Protein AF-A0A1G0M8X2-F1 (afdb_monomer)

Mean predicted aligned error: 6.51 Å

Structure (mmCIF, N/CA/C/O backbone):
data_AF-A0A1G0M8X2-F1
#
_entry.id   AF-A0A1G0M8X2-F1
#
loop_
_atom_site.group_PDB
_atom_site.id
_atom_site.type_symbol
_atom_site.label_atom_id
_atom_site.label_alt_id
_atom_site.label_comp_id
_atom_site.label_asym_id
_atom_site.label_entity_id
_atom_site.label_seq_id
_atom_site.pdbx_PDB_ins_code
_atom_site.Cartn_x
_atom_site.Cart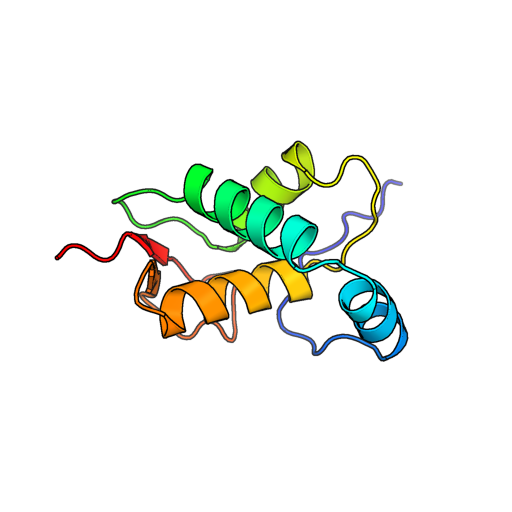n_y
_atom_site.Cartn_z
_atom_site.occupancy
_atom_site.B_iso_or_equiv
_atom_site.auth_seq_id
_atom_site.auth_comp_id
_atom_site.auth_asym_id
_atom_site.auth_atom_id
_atom_site.pdbx_PDB_model_num
ATOM 1 N N . MET A 1 1 ? 20.962 19.686 -6.198 1.00 32.09 1 MET A N 1
ATOM 2 C CA . MET A 1 1 ? 19.504 19.933 -6.236 1.00 32.09 1 MET A CA 1
ATOM 3 C C . MET A 1 1 ? 18.826 18.578 -6.235 1.00 32.09 1 MET A C 1
ATOM 5 O O . MET A 1 1 ? 18.770 17.938 -7.276 1.00 32.09 1 MET A O 1
ATOM 9 N N . THR A 1 2 ? 18.425 18.082 -5.066 1.00 35.47 2 THR A N 1
ATOM 10 C CA . THR A 1 2 ? 17.700 16.811 -4.961 1.00 35.47 2 THR A CA 1
ATOM 11 C C . THR A 1 2 ? 16.329 17.042 -5.575 1.00 35.47 2 THR A C 1
ATOM 13 O O . THR A 1 2 ? 15.552 17.850 -5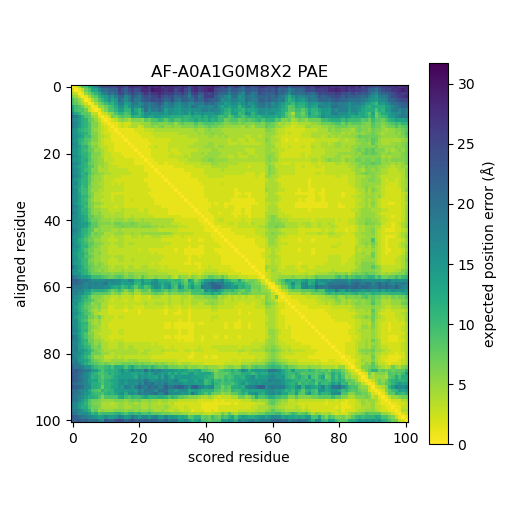.067 1.00 35.47 2 THR A O 1
ATOM 16 N N . LYS A 1 3 ? 16.082 16.427 -6.732 1.00 37.56 3 LYS A N 1
ATOM 17 C CA . LYS A 1 3 ? 14.772 16.422 -7.376 1.00 37.56 3 LYS A CA 1
ATOM 18 C C . LYS A 1 3 ? 13.821 15.832 -6.335 1.00 37.56 3 LYS A C 1
ATOM 20 O O . LYS A 1 3 ? 13.961 14.666 -5.992 1.00 37.56 3 LYS A O 1
ATOM 25 N N . LYS A 1 4 ? 12.950 16.656 -5.741 1.00 41.88 4 LYS A N 1
ATOM 26 C CA . LYS A 1 4 ? 11.826 16.141 -4.958 1.00 41.88 4 LYS A CA 1
ATOM 27 C C . LYS A 1 4 ? 11.028 15.331 -5.964 1.00 41.88 4 LYS A C 1
ATOM 29 O O . LYS A 1 4 ? 10.433 15.924 -6.860 1.00 41.88 4 LYS A O 1
ATOM 34 N N . GLU A 1 5 ? 11.136 14.012 -5.907 1.00 45.97 5 GLU A N 1
ATOM 35 C CA . GLU A 1 5 ? 10.270 13.144 -6.684 1.00 45.97 5 GLU A CA 1
ATOM 36 C C . GLU A 1 5 ? 8.860 13.448 -6.211 1.00 45.97 5 GLU A C 1
ATOM 38 O O . GLU A 1 5 ? 8.450 13.127 -5.097 1.00 45.97 5 GLU A O 1
ATOM 43 N N . GLU A 1 6 ? 8.167 14.241 -7.015 1.00 51.28 6 GLU A N 1
ATOM 44 C CA . GLU A 1 6 ? 6.785 14.550 -6.764 1.00 51.28 6 GLU A CA 1
ATOM 45 C C . GLU A 1 6 ? 6.026 13.229 -6.749 1.00 51.28 6 GLU A C 1
ATOM 47 O O . GLU A 1 6 ? 6.121 12.439 -7.684 1.00 51.28 6 GLU A O 1
ATOM 52 N N . PHE A 1 7 ? 5.292 12.981 -5.668 1.00 56.25 7 PHE A N 1
ATOM 53 C CA . PHE A 1 7 ? 4.389 11.846 -5.573 1.00 56.25 7 PHE A CA 1
ATOM 54 C C . PHE A 1 7 ? 3.361 11.929 -6.717 1.00 56.25 7 PHE A C 1
ATOM 56 O O . PHE A 1 7 ? 2.417 12.717 -6.650 1.00 56.25 7 PHE A O 1
ATOM 63 N N . GLN A 1 8 ? 3.629 11.192 -7.798 1.00 57.94 8 GLN A N 1
ATOM 64 C CA . GLN A 1 8 ? 2.844 11.113 -9.030 1.00 57.94 8 GLN A CA 1
ATOM 65 C C . GLN A 1 8 ? 2.188 9.733 -9.099 1.00 57.94 8 GLN A C 1
ATOM 67 O O . GLN A 1 8 ? 2.626 8.841 -9.816 1.00 57.94 8 GLN A O 1
ATOM 72 N N . SER A 1 9 ? 1.153 9.556 -8.289 1.00 63.00 9 SER A N 1
ATOM 73 C CA . SER A 1 9 ? 0.247 8.406 -8.321 1.00 63.00 9 SER A CA 1
ATOM 74 C C . SER A 1 9 ? -0.777 8.464 -9.448 1.00 63.00 9 SER A C 1
ATOM 76 O O . SER A 1 9 ? -1.328 7.445 -9.834 1.00 63.00 9 SER A O 1
ATOM 78 N N . ASP A 1 10 ? -1.061 9.670 -9.939 1.00 64.94 10 ASP A N 1
ATOM 79 C CA . ASP A 1 10 ? -2.220 9.937 -10.798 1.00 64.94 10 ASP A CA 1
ATOM 80 C C . ASP A 1 10 ? -1.933 9.600 -12.275 1.00 64.94 10 ASP A C 1
ATOM 82 O O . ASP A 1 10 ? -2.761 9.830 -13.156 1.00 64.94 10 ASP A O 1
ATOM 86 N N . GLN A 1 11 ? -0.734 9.086 -12.565 1.00 72.88 11 GLN A N 1
ATOM 87 C CA . GLN A 1 11 ? -0.328 8.629 -13.888 1.00 72.88 11 GLN A CA 1
ATOM 88 C C . GLN A 1 11 ? -0.201 7.106 -13.890 1.00 72.88 11 GLN A C 1
ATOM 90 O O . GLN A 1 11 ? 0.348 6.547 -12.942 1.00 72.88 11 GLN A O 1
ATOM 95 N N . PRO A 1 12 ? -0.654 6.424 -14.956 1.00 79.62 12 PRO A N 1
ATOM 96 C CA . PRO A 1 12 ? -0.445 4.990 -15.077 1.00 79.62 12 PRO A CA 1
ATOM 97 C C . PRO A 1 12 ? 1.053 4.669 -15.102 1.00 79.62 12 PRO A C 1
ATOM 99 O O . PRO A 1 12 ? 1.848 5.432 -15.658 1.00 79.62 12 PRO A O 1
ATOM 102 N N . MET A 1 13 ? 1.427 3.511 -14.551 1.00 85.00 13 MET A N 1
ATOM 103 C CA . MET A 1 13 ? 2.801 3.013 -14.645 1.00 85.00 13 MET A CA 1
ATOM 104 C C . MET A 1 13 ? 3.285 2.955 -16.096 1.00 85.00 13 MET A C 1
ATOM 106 O O . MET A 1 13 ? 2.578 2.452 -16.977 1.00 85.00 13 MET A O 1
ATOM 110 N N . THR A 1 14 ? 4.528 3.382 -16.329 1.00 88.94 14 THR A N 1
ATOM 111 C CA . THR A 1 14 ? 5.199 3.136 -17.610 1.00 88.94 14 THR A CA 1
ATOM 112 C C . THR A 1 14 ? 5.446 1.633 -17.809 1.00 88.94 14 THR A C 1
ATOM 114 O O . THR A 1 14 ? 5.460 0.866 -16.839 1.00 88.94 14 THR A O 1
ATOM 117 N N . PRO A 1 15 ? 5.675 1.166 -19.049 1.00 90.44 15 PRO A N 1
ATOM 118 C CA . PRO A 1 15 ? 6.026 -0.231 -19.300 1.00 90.44 15 PRO A CA 1
ATOM 119 C C . PRO A 1 15 ? 7.257 -0.706 -18.512 1.00 90.44 15 PRO A C 1
ATOM 121 O O . PRO A 1 15 ? 7.301 -1.851 -18.070 1.00 90.44 15 PRO A O 1
ATOM 124 N N . GLU A 1 16 ? 8.249 0.160 -18.309 1.00 88.00 16 GLU A N 1
ATOM 125 C CA . GLU A 1 16 ? 9.462 -0.137 -17.540 1.00 88.00 16 GLU A CA 1
ATOM 126 C C . GLU A 1 16 ? 9.142 -0.313 -16.056 1.00 88.00 16 GLU A C 1
ATOM 128 O O . GLU A 1 16 ? 9.555 -1.303 -15.458 1.00 88.00 16 GLU A O 1
ATOM 133 N N . GLN A 1 17 ? 8.344 0.595 -15.489 1.00 89.56 17 GLN A N 1
ATOM 134 C CA . GLN A 1 17 ? 7.850 0.491 -14.116 1.00 89.56 17 GLN A CA 1
ATOM 135 C C . GLN A 1 17 ? 7.046 -0.795 -13.912 1.00 89.56 17 GLN A C 1
ATOM 137 O O . GLN A 1 17 ? 7.254 -1.503 -12.929 1.00 89.56 17 GLN A O 1
ATOM 142 N N . ARG A 1 18 ? 6.199 -1.154 -14.887 1.00 90.19 18 ARG A N 1
ATOM 143 C CA . ARG A 1 18 ? 5.437 -2.405 -14.860 1.00 90.19 18 ARG A CA 1
ATOM 144 C C . ARG A 1 18 ? 6.352 -3.631 -14.826 1.00 90.19 18 ARG A C 1
ATOM 146 O O . ARG A 1 18 ? 6.194 -4.491 -13.973 1.00 90.19 18 ARG A O 1
ATOM 153 N N . ARG A 1 19 ? 7.389 -3.667 -15.667 1.00 89.69 19 ARG A N 1
ATOM 154 C CA . ARG A 1 19 ? 8.376 -4.764 -15.656 1.00 89.69 19 ARG A CA 1
ATOM 155 C C . ARG A 1 19 ? 9.145 -4.880 -14.343 1.00 89.69 19 ARG A C 1
ATOM 157 O O . ARG A 1 19 ? 9.604 -5.974 -14.029 1.00 89.69 19 ARG A O 1
ATOM 164 N N . MET A 1 20 ? 9.351 -3.779 -13.620 1.00 87.56 20 MET A N 1
ATOM 165 C CA . MET A 1 20 ? 9.994 -3.816 -12.303 1.00 87.56 20 MET A CA 1
ATOM 166 C C . MET A 1 20 ? 9.080 -4.466 -11.268 1.00 87.56 20 MET A C 1
ATOM 168 O O . MET A 1 20 ? 9.531 -5.324 -10.514 1.00 87.56 20 MET A O 1
ATOM 172 N N . VAL A 1 21 ? 7.797 -4.098 -11.253 1.00 90.12 21 VAL A N 1
ATOM 173 C CA . VAL A 1 21 ? 6.841 -4.666 -10.293 1.00 90.12 21 VAL A CA 1
ATOM 174 C C . VAL A 1 21 ? 6.482 -6.113 -10.626 1.00 90.12 21 VAL A C 1
ATOM 176 O O . VAL A 1 21 ? 6.315 -6.911 -9.712 1.00 90.12 21 VAL A O 1
ATOM 179 N N . ASP A 1 22 ? 6.472 -6.489 -11.909 1.00 90.12 22 ASP A N 1
ATOM 180 C CA . ASP A 1 22 ? 6.226 -7.867 -12.362 1.00 90.12 22 ASP A CA 1
ATOM 181 C C . ASP A 1 22 ? 7.330 -8.848 -11.916 1.00 90.12 22 ASP A C 1
ATOM 183 O O . ASP A 1 22 ? 7.130 -10.061 -11.933 1.00 90.12 22 ASP A O 1
ATOM 187 N N . GLN A 1 23 ? 8.505 -8.345 -11.518 1.00 89.81 23 GLN A N 1
ATOM 188 C CA . GLN A 1 23 ? 9.595 -9.159 -10.964 1.00 89.81 23 GLN A CA 1
ATOM 189 C C . GLN A 1 23 ? 9.454 -9.411 -9.458 1.00 89.81 23 GLN A C 1
ATOM 191 O O . GLN A 1 23 ? 10.225 -10.195 -8.901 1.00 89.81 23 GLN A O 1
ATOM 196 N N . LEU A 1 24 ? 8.508 -8.749 -8.785 1.00 89.81 24 LEU A N 1
ATOM 197 C CA . LEU A 1 24 ? 8.290 -8.935 -7.358 1.00 89.81 24 LEU A CA 1
ATOM 198 C C . LEU A 1 24 ? 7.671 -10.303 -7.093 1.00 89.81 24 LEU A C 1
ATOM 200 O O . LEU A 1 24 ? 6.695 -10.707 -7.725 1.00 89.81 24 LEU A O 1
ATOM 204 N N . SER A 1 25 ? 8.225 -11.010 -6.113 1.00 92.25 25 SER A N 1
ATOM 205 C CA . SER A 1 25 ? 7.621 -12.251 -5.649 1.00 92.25 25 SER A CA 1
ATOM 206 C C . SER A 1 25 ? 6.341 -11.964 -4.860 1.00 92.25 25 SER A C 1
ATOM 208 O O . SER A 1 25 ? 6.176 -10.891 -4.279 1.00 92.25 25 SER A O 1
ATOM 210 N N . GLU A 1 26 ? 5.455 -12.954 -4.740 1.00 92.38 26 GLU A N 1
ATOM 211 C CA . GLU A 1 26 ? 4.286 -12.851 -3.849 1.00 92.38 26 GLU A CA 1
ATOM 212 C C . GLU A 1 26 ? 4.685 -12.488 -2.412 1.00 92.38 26 GLU A C 1
ATOM 214 O O . GLU A 1 26 ? 3.963 -11.778 -1.710 1.00 92.38 26 GLU A O 1
ATOM 219 N N . ARG A 1 27 ? 5.864 -12.950 -1.979 1.00 91.44 27 ARG A N 1
ATOM 220 C CA . ARG A 1 27 ? 6.434 -12.598 -0.683 1.00 91.44 27 ARG A CA 1
ATOM 221 C C . ARG A 1 27 ? 6.748 -11.105 -0.597 1.00 91.44 27 ARG A C 1
ATOM 223 O O . ARG A 1 27 ? 6.360 -10.492 0.392 1.00 91.44 27 ARG A O 1
ATOM 230 N N . ASP A 1 28 ? 7.398 -10.529 -1.608 1.00 90.50 28 ASP A N 1
ATOM 231 C CA . ASP A 1 28 ? 7.697 -9.091 -1.646 1.00 90.50 28 ASP A CA 1
ATOM 232 C C . ASP A 1 28 ? 6.412 -8.257 -1.608 1.00 90.50 28 ASP A C 1
ATOM 234 O O . ASP A 1 28 ? 6.322 -7.276 -0.872 1.00 90.50 28 ASP A O 1
ATOM 238 N N . ILE A 1 29 ? 5.396 -8.677 -2.368 1.00 92.06 29 ILE A N 1
ATOM 239 C CA . ILE A 1 29 ? 4.092 -8.007 -2.405 1.00 92.06 29 ILE A CA 1
ATOM 240 C C . ILE A 1 29 ? 3.433 -8.057 -1.024 1.00 92.06 29 ILE A C 1
ATOM 242 O O . ILE A 1 29 ? 2.948 -7.041 -0.533 1.00 92.06 29 ILE A O 1
ATOM 246 N N . LYS A 1 30 ? 3.463 -9.217 -0.361 1.00 93.06 30 LYS A N 1
ATOM 247 C CA . LYS A 1 30 ? 2.890 -9.380 0.976 1.00 93.06 30 LYS A CA 1
ATOM 248 C C . LYS A 1 30 ? 3.632 -8.564 2.034 1.00 93.06 30 LYS A C 1
ATOM 250 O O . LYS A 1 30 ? 2.985 -7.981 2.897 1.00 93.06 30 LYS A O 1
ATOM 25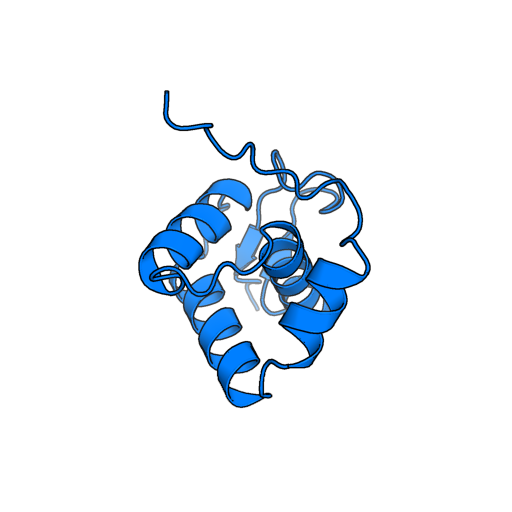5 N N . GLU A 1 31 ? 4.963 -8.526 1.992 1.00 91.50 31 GLU A N 1
ATOM 256 C CA . GLU A 1 31 ? 5.771 -7.694 2.895 1.00 91.50 31 GLU A CA 1
ATOM 257 C C . GLU A 1 31 ? 5.437 -6.206 2.710 1.00 91.50 31 GLU A C 1
ATOM 259 O O . GLU A 1 31 ? 5.255 -5.486 3.693 1.00 91.50 31 GLU A O 1
ATOM 264 N N . MET A 1 32 ? 5.250 -5.769 1.464 1.00 91.75 32 MET A N 1
ATOM 265 C CA . MET A 1 32 ? 4.820 -4.410 1.143 1.00 91.75 32 MET A CA 1
ATOM 266 C C . MET A 1 32 ? 3.411 -4.094 1.651 1.00 91.75 32 MET A C 1
ATOM 268 O O . MET A 1 32 ? 3.220 -3.067 2.299 1.00 91.75 32 MET A O 1
ATOM 272 N N . ASP A 1 33 ? 2.441 -4.981 1.432 1.00 94.31 33 ASP A N 1
ATOM 273 C CA . ASP A 1 33 ? 1.084 -4.800 1.952 1.00 94.31 33 ASP A CA 1
ATOM 274 C C . ASP A 1 33 ? 1.081 -4.720 3.486 1.00 94.31 33 ASP A C 1
ATOM 276 O O . ASP A 1 33 ? 0.399 -3.875 4.060 1.00 94.31 33 ASP A O 1
ATOM 280 N N . GLN A 1 34 ? 1.876 -5.549 4.173 1.00 94.06 34 GLN A N 1
ATOM 281 C CA . GLN A 1 34 ? 1.991 -5.485 5.633 1.00 94.06 34 GLN A CA 1
ATOM 282 C C . GLN A 1 34 ? 2.580 -4.159 6.118 1.0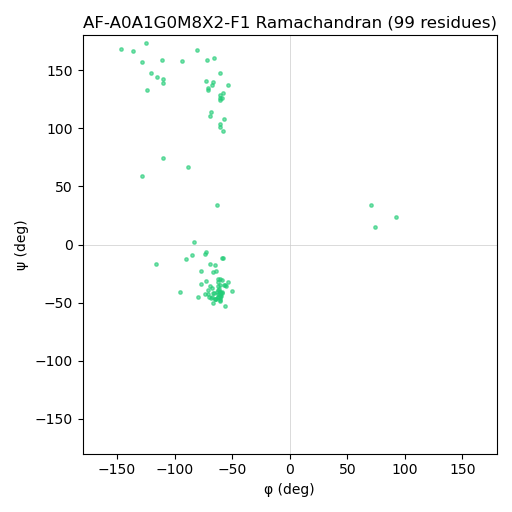0 94.06 34 GLN A C 1
ATOM 284 O O . GLN A 1 34 ? 2.080 -3.607 7.096 1.00 94.06 34 GLN A O 1
ATOM 289 N N . ALA A 1 35 ? 3.591 -3.621 5.435 1.00 93.38 35 ALA A N 1
ATOM 290 C CA . ALA A 1 35 ? 4.162 -2.328 5.802 1.00 93.38 35 ALA A CA 1
ATOM 291 C C . ALA A 1 35 ? 3.206 -1.156 5.521 1.00 93.38 35 ALA A C 1
ATOM 293 O O . ALA A 1 35 ? 3.130 -0.209 6.303 1.00 93.38 35 ALA A O 1
ATOM 294 N N . LEU A 1 36 ? 2.425 -1.220 4.438 1.00 94.06 36 LEU A N 1
ATOM 295 C CA . LEU A 1 36 ? 1.364 -0.242 4.181 1.00 94.06 36 LEU A CA 1
ATOM 296 C C . LEU A 1 36 ? 0.326 -0.261 5.310 1.00 94.06 36 LEU A C 1
ATOM 298 O O . LEU A 1 36 ? -0.063 0.789 5.821 1.00 94.06 36 LEU A O 1
ATOM 302 N N . LEU A 1 37 ? -0.085 -1.456 5.740 1.00 95.06 37 LEU A N 1
ATOM 303 C CA . LEU A 1 37 ? -1.039 -1.626 6.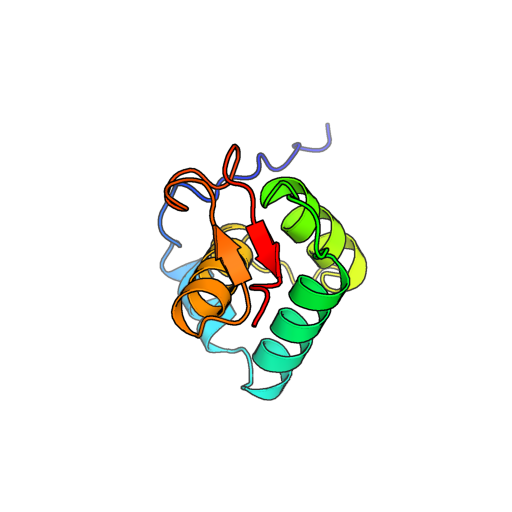834 1.00 95.06 37 LEU A CA 1
ATOM 304 C C . LEU A 1 37 ? -0.465 -1.188 8.186 1.00 95.06 37 LEU A C 1
ATOM 306 O O . LEU A 1 37 ? -1.191 -0.576 8.964 1.00 95.06 37 LEU A O 1
ATOM 310 N N . SER A 1 38 ? 0.819 -1.429 8.471 1.00 95.06 38 SER A N 1
ATOM 311 C CA . SER A 1 38 ? 1.445 -0.967 9.720 1.00 95.06 38 SER A CA 1
ATOM 312 C C . SER A 1 38 ? 1.551 0.557 9.810 1.00 95.06 38 SER A C 1
ATOM 314 O O . SER A 1 38 ? 1.617 1.099 10.909 1.00 95.06 38 SER A O 1
ATOM 316 N N . ASN A 1 39 ? 1.550 1.243 8.664 1.00 94.00 39 ASN A N 1
ATOM 317 C CA . ASN A 1 39 ? 1.542 2.703 8.568 1.00 94.00 39 ASN A CA 1
ATOM 318 C C . ASN A 1 39 ? 0.128 3.316 8.530 1.00 94.00 39 ASN A C 1
ATOM 320 O O . ASN A 1 39 ? -0.028 4.536 8.688 1.00 94.00 39 ASN A O 1
ATOM 324 N N . ALA A 1 40 ? -0.900 2.488 8.328 1.00 94.31 40 ALA A N 1
ATOM 325 C CA . ALA A 1 40 ? -2.300 2.881 8.397 1.00 94.31 40 ALA A CA 1
ATOM 326 C C . ALA A 1 40 ? -2.804 2.937 9.853 1.00 94.31 40 ALA A C 1
ATOM 328 O O . ALA A 1 40 ? -2.161 2.467 10.789 1.00 94.31 40 ALA A O 1
ATOM 329 N N . SER A 1 41 ? -3.979 3.536 10.050 1.00 93.12 41 SER A N 1
ATOM 330 C CA . SER A 1 41 ? -4.615 3.680 11.363 1.00 93.12 41 SER A CA 1
ATOM 331 C C . SER A 1 41 ? -6.108 3.365 11.286 1.00 93.12 41 SER A C 1
ATOM 333 O O . SER A 1 41 ? -6.695 3.280 10.206 1.00 93.12 41 SER A O 1
ATOM 335 N N . SER A 1 42 ? -6.738 3.187 12.448 1.00 92.00 42 SER A N 1
ATOM 336 C CA . SER A 1 42 ? -8.198 3.190 12.587 1.00 92.00 42 SER A CA 1
ATOM 337 C C . SER A 1 42 ? -8.800 4.582 12.365 1.00 92.00 42 SER A C 1
ATOM 339 O O . SER A 1 42 ? -10.002 4.711 12.150 1.00 92.00 42 SER A O 1
ATOM 341 N N . GLU A 1 43 ? -7.980 5.630 12.418 1.00 92.75 43 GLU A N 1
ATOM 342 C CA . GLU A 1 43 ? -8.350 6.987 12.018 1.00 92.75 43 GLU A CA 1
ATOM 343 C C . GLU A 1 43 ? -7.967 7.261 10.560 1.00 92.75 43 GLU A C 1
ATOM 345 O O . GLU A 1 43 ? -7.079 6.616 9.998 1.00 92.75 43 GLU A O 1
ATOM 350 N N . TRP A 1 44 ? -8.635 8.240 9.947 1.00 92.38 44 TRP A N 1
ATOM 351 C CA . TRP A 1 44 ? -8.375 8.638 8.565 1.00 92.38 44 TRP A CA 1
ATOM 352 C C . TRP A 1 44 ? -6.938 9.126 8.388 1.00 92.38 44 TRP A C 1
ATOM 354 O O . TRP A 1 44 ? -6.482 10.036 9.077 1.00 92.38 44 TRP A O 1
ATOM 364 N N . CYS A 1 45 ? -6.231 8.503 7.451 1.00 91.31 45 CYS A N 1
ATOM 365 C CA . CYS A 1 45 ? -4.842 8.779 7.136 1.00 91.31 45 CYS A CA 1
ATOM 366 C C . CYS A 1 45 ? -4.695 9.121 5.658 1.00 91.31 45 CYS A C 1
ATOM 368 O O . CYS A 1 45 ? -5.167 8.379 4.799 1.00 91.31 45 CYS A O 1
ATOM 370 N N . GLN A 1 46 ? -3.966 10.196 5.361 1.00 90.50 46 GLN A N 1
ATOM 371 C CA . GLN A 1 46 ? -3.608 10.544 3.988 1.00 90.50 46 GLN A CA 1
ATOM 372 C C . GLN A 1 46 ? -2.785 9.431 3.334 1.00 90.50 46 GLN A C 1
ATOM 374 O O . GLN A 1 46 ? -1.752 9.017 3.870 1.00 90.50 46 GLN A O 1
ATOM 379 N N . VAL A 1 47 ? -3.205 8.999 2.145 1.00 88.69 47 VAL A N 1
ATOM 380 C CA . VAL A 1 47 ? -2.528 7.944 1.379 1.00 88.69 47 VAL A CA 1
ATOM 381 C C . VAL A 1 47 ? -1.086 8.333 1.063 1.00 88.69 47 VAL A C 1
ATOM 383 O O . VAL A 1 47 ? -0.177 7.540 1.299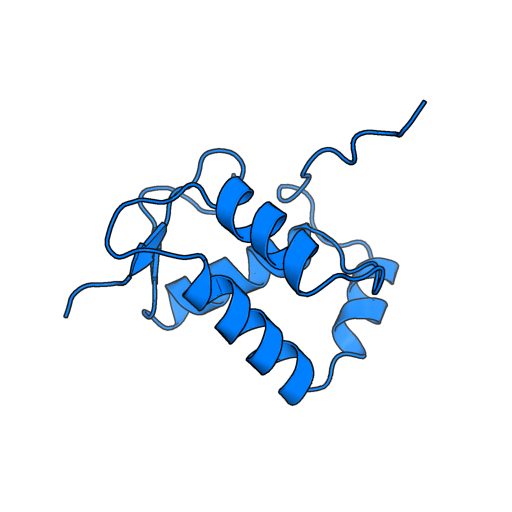 1.00 88.69 47 VAL A O 1
ATOM 386 N N . ALA A 1 48 ? -0.844 9.574 0.634 1.00 86.25 48 ALA A N 1
ATOM 387 C CA . ALA A 1 48 ? 0.508 10.068 0.371 1.00 86.25 48 ALA A CA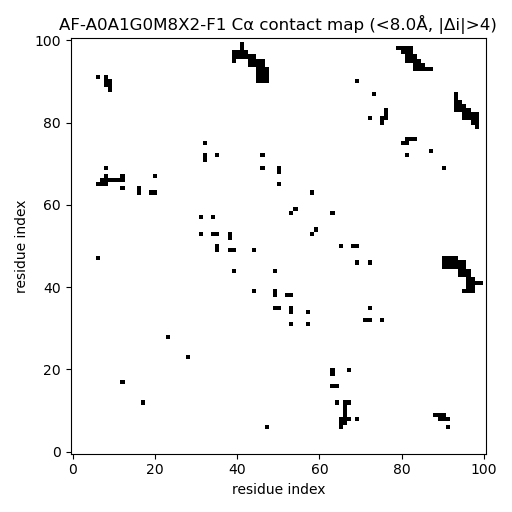 1
ATOM 388 C C . ALA A 1 48 ? 1.446 9.939 1.589 1.00 86.25 48 ALA A C 1
ATOM 390 O O . ALA A 1 48 ? 2.630 9.641 1.419 1.00 86.25 48 ALA A O 1
ATOM 391 N N . ARG A 1 49 ? 0.928 10.119 2.817 1.00 89.38 49 ARG A N 1
ATOM 392 C CA . ARG A 1 49 ? 1.704 9.929 4.053 1.00 89.38 49 ARG A CA 1
ATOM 393 C C . ARG A 1 49 ? 2.077 8.462 4.232 1.00 89.38 49 ARG A C 1
ATOM 395 O O . ARG A 1 49 ? 3.248 8.176 4.443 1.00 89.38 49 ARG A O 1
ATOM 402 N N . ILE A 1 50 ? 1.098 7.562 4.115 1.00 90.81 50 ILE A N 1
ATOM 403 C CA . ILE A 1 50 ? 1.310 6.113 4.241 1.00 90.81 50 ILE A CA 1
ATOM 404 C C . ILE A 1 50 ? 2.368 5.660 3.235 1.00 90.81 50 ILE A C 1
ATOM 406 O O . ILE A 1 50 ? 3.375 5.093 3.639 1.00 90.81 50 ILE A O 1
ATOM 410 N N . VAL A 1 51 ? 2.193 5.990 1.951 1.00 88.38 51 VAL A N 1
ATOM 411 C CA . VAL A 1 51 ? 3.135 5.582 0.901 1.00 88.38 51 VAL A CA 1
ATOM 412 C C . VAL A 1 51 ? 4.532 6.133 1.161 1.00 88.38 51 VAL A C 1
ATOM 414 O O . VAL A 1 51 ? 5.491 5.371 1.138 1.00 88.38 51 VAL A O 1
ATOM 417 N N . THR A 1 52 ? 4.662 7.429 1.462 1.00 87.06 52 THR A N 1
ATOM 418 C CA . THR A 1 52 ? 5.979 8.037 1.703 1.00 87.06 52 THR A CA 1
ATOM 419 C C . THR A 1 52 ? 6.688 7.384 2.890 1.00 87.06 52 THR A C 1
ATOM 421 O O . THR A 1 52 ? 7.877 7.092 2.803 1.00 87.06 52 THR A O 1
ATOM 424 N N . THR A 1 53 ? 5.980 7.125 3.995 1.00 89.00 53 THR A N 1
ATOM 425 C CA . THR A 1 53 ? 6.578 6.469 5.166 1.00 89.00 53 THR A CA 1
ATOM 426 C C . THR A 1 53 ? 6.941 5.018 4.866 1.00 89.00 53 THR A C 1
ATOM 428 O O . THR A 1 53 ? 8.067 4.613 5.135 1.00 89.00 53 THR A O 1
ATOM 431 N N . THR A 1 54 ? 6.053 4.261 4.220 1.00 90.19 54 THR A N 1
ATOM 432 C CA . THR A 1 54 ? 6.329 2.874 3.830 1.00 90.19 54 THR A CA 1
ATOM 433 C C . THR A 1 54 ? 7.502 2.769 2.860 1.00 90.19 54 THR A C 1
ATOM 435 O O . THR A 1 54 ? 8.315 1.860 2.988 1.00 90.19 54 THR A O 1
ATOM 438 N N . MET A 1 55 ? 7.643 3.707 1.923 1.00 86.38 55 MET A N 1
ATOM 439 C CA . MET A 1 55 ? 8.816 3.782 1.057 1.00 86.38 55 MET A CA 1
ATOM 440 C C . MET A 1 55 ? 10.092 4.039 1.856 1.00 86.38 55 MET A C 1
ATOM 442 O O . MET A 1 55 ? 11.081 3.358 1.645 1.00 86.38 55 MET A O 1
ATOM 446 N N . ILE A 1 56 ? 10.087 4.975 2.804 1.00 84.62 56 ILE A N 1
ATOM 447 C CA . ILE A 1 56 ? 11.271 5.227 3.639 1.00 84.62 56 ILE A CA 1
ATOM 448 C C . ILE A 1 56 ? 11.664 3.974 4.444 1.00 84.62 56 ILE A C 1
ATOM 450 O O . ILE A 1 56 ? 12.849 3.729 4.649 1.00 84.62 56 ILE A O 1
ATOM 454 N N . GLU A 1 57 ? 10.688 3.180 4.889 1.00 85.06 57 GLU A N 1
ATOM 455 C CA . GLU A 1 57 ? 10.916 1.976 5.699 1.00 85.06 57 GLU A CA 1
ATOM 456 C C . GLU A 1 57 ? 11.345 0.748 4.879 1.00 85.06 57 GLU A C 1
ATOM 458 O O . GLU A 1 57 ? 12.261 0.026 5.275 1.00 85.06 57 GLU A O 1
ATOM 463 N N . LEU A 1 58 ? 10.677 0.487 3.751 1.00 80.94 58 LEU A N 1
ATOM 464 C CA . LEU A 1 58 ? 10.910 -0.693 2.913 1.00 80.94 58 LEU A CA 1
ATOM 465 C C . LEU A 1 58 ? 11.859 -0.430 1.753 1.00 80.94 58 LEU A C 1
ATOM 467 O O . LEU A 1 58 ? 12.672 -1.286 1.390 1.00 80.94 58 LEU A O 1
ATOM 471 N N . ASP A 1 59 ? 11.704 0.727 1.123 1.00 67.50 59 ASP A N 1
ATOM 472 C CA . ASP A 1 59 ? 12.406 1.096 -0.091 1.00 67.50 59 ASP A CA 1
ATOM 473 C C . ASP A 1 59 ? 13.745 1.755 0.259 1.00 67.50 59 ASP A C 1
ATOM 475 O O . ASP A 1 59 ? 14.004 2.924 -0.024 1.00 67.50 59 ASP A O 1
ATOM 479 N N . ASN A 1 60 ? 14.645 0.946 0.832 1.00 59.44 60 ASN A N 1
ATOM 480 C CA . ASN A 1 60 ? 16.080 1.229 0.977 1.00 59.44 60 ASN A CA 1
ATOM 481 C C . ASN A 1 60 ? 16.801 1.370 -0.395 1.00 59.44 60 ASN A C 1
ATOM 483 O O . ASN A 1 60 ? 17.944 0.940 -0.544 1.00 59.44 60 ASN A O 1
ATOM 487 N N . GLY A 1 61 ? 16.148 1.909 -1.430 1.00 57.09 61 GLY A N 1
ATOM 488 C CA . GLY A 1 61 ? 16.681 2.052 -2.787 1.00 57.09 61 GLY A CA 1
ATOM 489 C C . GLY A 1 61 ? 16.371 0.892 -3.744 1.00 57.09 61 GLY A C 1
ATOM 490 O O . GLY A 1 61 ? 17.096 0.719 -4.722 1.00 57.09 61 GLY A O 1
ATOM 491 N N . ARG A 1 62 ? 15.312 0.105 -3.503 1.00 68.06 62 ARG A N 1
ATOM 492 C CA . ARG A 1 62 ? 14.720 -0.833 -4.484 1.00 68.06 62 ARG A CA 1
ATOM 493 C C . ARG A 1 62 ? 14.138 -0.093 -5.699 1.00 68.06 62 ARG A C 1
ATOM 495 O O . ARG A 1 62 ? 14.031 -0.696 -6.764 1.00 68.06 62 ARG A O 1
ATOM 502 N N . GLY A 1 63 ? 13.806 1.193 -5.557 1.00 76.62 63 GLY A N 1
ATOM 503 C CA . GLY A 1 63 ? 13.397 2.062 -6.662 1.00 76.62 63 GLY A CA 1
ATOM 504 C C . GLY A 1 63 ? 12.018 1.704 -7.206 1.00 76.62 63 GLY A C 1
ATOM 505 O O . GLY A 1 63 ? 11.790 1.783 -8.416 1.00 76.62 63 GLY A O 1
ATOM 506 N N . LEU A 1 64 ? 11.116 1.253 -6.331 1.00 85.06 64 LEU A N 1
ATOM 507 C CA . LEU A 1 64 ? 9.765 0.901 -6.747 1.00 85.06 64 LEU A CA 1
ATOM 508 C C . LEU A 1 64 ? 8.965 2.174 -7.057 1.00 85.06 64 LEU A C 1
ATOM 510 O O . LEU A 1 64 ? 9.090 3.180 -6.360 1.00 85.06 64 LEU A O 1
ATOM 514 N N . PRO A 1 65 ? 8.129 2.161 -8.105 1.00 86.19 65 PRO A N 1
ATOM 515 C CA . PRO A 1 65 ? 7.396 3.352 -8.504 1.00 86.19 65 PRO A CA 1
ATOM 516 C C . PRO A 1 65 ? 6.289 3.689 -7.492 1.00 86.19 65 PRO A C 1
ATOM 518 O O . PRO A 1 65 ? 5.502 2.824 -7.116 1.00 86.19 65 PRO A O 1
ATOM 521 N N . ASN A 1 66 ? 6.164 4.967 -7.116 1.00 81.94 66 ASN A N 1
ATOM 522 C CA . ASN A 1 66 ? 5.146 5.472 -6.171 1.00 81.94 66 ASN A CA 1
ATOM 523 C C . ASN A 1 66 ? 3.717 5.026 -6.513 1.00 81.94 66 ASN A C 1
ATOM 525 O O . ASN A 1 66 ? 2.934 4.682 -5.630 1.00 81.94 66 ASN A O 1
ATOM 529 N N . VAL A 1 67 ? 3.390 5.016 -7.809 1.00 84.38 67 VAL A N 1
ATOM 530 C CA . VAL A 1 67 ? 2.094 4.563 -8.332 1.00 84.38 67 VAL A CA 1
ATOM 531 C C . VAL A 1 67 ? 1.795 3.108 -7.960 1.00 84.38 67 VAL A C 1
ATOM 533 O O . VAL A 1 67 ? 0.643 2.772 -7.714 1.00 84.38 67 VAL A O 1
ATOM 536 N N . TYR A 1 68 ? 2.804 2.249 -7.813 1.00 89.56 68 TYR A N 1
ATOM 537 C CA . TYR A 1 68 ? 2.573 0.865 -7.415 1.00 89.56 68 TYR A CA 1
ATOM 538 C C . TYR A 1 68 ? 2.135 0.743 -5.952 1.00 89.56 68 TYR A C 1
ATOM 540 O O . TYR A 1 68 ? 1.209 -0.005 -5.654 1.00 89.56 68 TYR A O 1
ATOM 548 N N . PHE A 1 69 ? 2.709 1.534 -5.040 1.00 89.56 69 PHE A N 1
ATOM 549 C CA . PHE A 1 69 ? 2.235 1.591 -3.651 1.00 89.56 69 PHE A CA 1
ATOM 550 C C . PHE A 1 69 ? 0.784 2.095 -3.563 1.00 89.56 69 PHE A C 1
ATOM 552 O O . PHE A 1 69 ? 0.009 1.605 -2.741 1.00 89.56 69 PHE A O 1
ATOM 559 N N . ALA A 1 70 ? 0.393 3.032 -4.434 1.00 87.25 70 ALA A N 1
ATOM 560 C CA . ALA A 1 70 ? -0.997 3.470 -4.558 1.00 87.25 70 ALA A CA 1
ATOM 561 C C . ALA A 1 70 ? -1.915 2.338 -5.063 1.00 87.25 70 ALA A C 1
ATOM 563 O O . ALA A 1 70 ? -2.936 2.066 -4.429 1.00 87.25 70 ALA A O 1
ATOM 564 N N . GLU A 1 71 ? -1.519 1.605 -6.113 1.00 89.75 71 GLU A N 1
ATOM 565 C CA . GLU A 1 71 ? -2.259 0.427 -6.603 1.00 89.75 71 GLU A CA 1
ATOM 566 C C . GLU A 1 71 ? -2.433 -0.644 -5.507 1.00 89.75 71 GLU A C 1
ATOM 568 O O . GLU A 1 71 ? -3.474 -1.305 -5.429 1.00 89.75 71 GLU A O 1
ATOM 573 N N . ARG A 1 72 ? -1.447 -0.809 -4.613 1.00 93.25 72 ARG A N 1
ATOM 574 C CA . ARG A 1 72 ? -1.574 -1.714 -3.459 1.00 93.25 72 ARG A CA 1
ATOM 575 C C . ARG A 1 72 ? -2.610 -1.249 -2.448 1.00 93.25 72 ARG A C 1
ATOM 577 O O . ARG A 1 72 ? -3.392 -2.066 -1.970 1.00 93.25 72 ARG A O 1
ATOM 584 N N . ILE A 1 73 ? -2.660 0.044 -2.141 1.00 92.00 73 ILE A N 1
ATOM 585 C CA . ILE A 1 73 ? -3.694 0.593 -1.254 1.00 92.00 73 ILE A CA 1
ATOM 586 C C . ILE A 1 73 ? -5.083 0.401 -1.869 1.00 92.00 73 ILE A C 1
ATOM 588 O O . ILE A 1 73 ? -5.997 -0.039 -1.174 1.00 92.00 73 ILE A O 1
ATOM 592 N N . GLU A 1 74 ? -5.242 0.640 -3.173 1.00 90.00 74 GLU A N 1
ATOM 593 C CA . GLU A 1 74 ? -6.494 0.346 -3.881 1.00 90.00 74 GLU A CA 1
ATOM 594 C C . GLU A 1 74 ? -6.875 -1.133 -3.796 1.00 90.00 74 GLU A C 1
ATOM 596 O O . GLU A 1 74 ? -8.045 -1.470 -3.600 1.00 90.00 74 GLU A O 1
ATOM 601 N N . HIS A 1 75 ? -5.896 -2.033 -3.921 1.00 92.50 75 HIS A N 1
ATOM 602 C CA . HIS A 1 75 ? -6.114 -3.460 -3.722 1.00 92.50 75 HIS A CA 1
ATOM 603 C C . HIS A 1 75 ? -6.602 -3.769 -2.301 1.00 92.50 75 HIS A C 1
ATOM 605 O O . HIS A 1 75 ? -7.628 -4.426 -2.155 1.00 92.50 75 HIS A O 1
ATOM 611 N N . LEU A 1 76 ? -5.961 -3.226 -1.266 1.00 94.00 76 LEU A N 1
ATOM 612 C CA . LEU A 1 76 ? -6.368 -3.412 0.133 1.00 94.00 76 LEU A CA 1
ATOM 613 C C . LEU A 1 76 ? -7.767 -2.848 0.438 1.00 94.00 76 LEU A C 1
ATOM 615 O O . LEU A 1 76 ? -8.488 -3.404 1.270 1.00 94.00 76 LEU A O 1
ATOM 619 N N . VAL A 1 77 ? -8.174 -1.774 -0.242 1.00 92.12 77 VAL A N 1
ATOM 620 C CA . VAL A 1 77 ? -9.542 -1.239 -0.159 1.00 92.12 77 VAL A CA 1
ATOM 621 C C . VAL A 1 77 ? -10.543 -2.166 -0.849 1.00 92.12 77 VAL A C 1
ATOM 623 O O . VAL A 1 77 ? -11.603 -2.453 -0.291 1.00 92.12 77 VAL A O 1
ATOM 626 N N . ARG A 1 78 ? -10.203 -2.698 -2.029 1.00 90.88 78 ARG A N 1
ATOM 627 C CA . ARG A 1 78 ? -11.041 -3.664 -2.762 1.00 90.88 78 ARG A CA 1
ATOM 628 C C . ARG A 1 78 ? -11.252 -4.963 -1.980 1.00 90.88 78 ARG A C 1
ATOM 630 O O . ARG A 1 78 ? -12.367 -5.474 -1.962 1.00 90.88 78 ARG A O 1
ATOM 637 N N . GLU A 1 79 ? -10.218 -5.440 -1.290 1.00 92.31 79 GLU A N 1
ATOM 638 C CA . GLU A 1 79 ? -10.283 -6.597 -0.384 1.00 92.31 79 GLU A CA 1
ATOM 639 C C . GLU A 1 79 ? -11.033 -6.291 0.928 1.00 92.31 79 GLU A C 1
ATOM 641 O O . GLU A 1 79 ? -11.282 -7.180 1.742 1.00 92.31 79 GLU A O 1
ATOM 646 N N . GLY A 1 80 ? -11.415 -5.031 1.160 1.00 92.50 80 GLY A N 1
ATOM 647 C CA . GLY A 1 80 ? -12.161 -4.606 2.341 1.00 92.50 80 GLY A CA 1
ATOM 648 C C . GLY A 1 80 ? -11.334 -4.555 3.626 1.00 92.50 80 GLY A C 1
ATOM 649 O O . GLY A 1 80 ? -11.917 -4.485 4.706 1.00 92.50 80 GLY A O 1
ATOM 650 N N . VAL A 1 81 ? -10.002 -4.581 3.526 1.00 93.94 81 VAL A N 1
ATOM 651 C CA . VAL A 1 81 ? -9.093 -4.387 4.667 1.00 93.94 81 VAL A CA 1
ATOM 652 C C . VAL A 1 81 ? -9.083 -2.915 5.084 1.00 93.94 81 VAL A C 1
ATOM 654 O O . VAL A 1 81 ? -9.148 -2.586 6.271 1.00 93.94 81 VAL A O 1
ATOM 657 N N . LEU A 1 82 ? -9.040 -2.028 4.090 1.00 93.69 82 LEU A N 1
ATOM 658 C CA . LEU A 1 82 ? -9.143 -0.585 4.258 1.00 93.69 82 LEU A CA 1
ATOM 659 C C . LEU A 1 82 ? -10.470 -0.078 3.683 1.00 93.69 82 LEU A C 1
ATOM 661 O O . LEU A 1 82 ? -11.087 -0.710 2.827 1.00 93.69 82 LEU A O 1
ATOM 665 N N . GLU A 1 83 ? -10.895 1.094 4.129 1.00 93.06 83 GLU A N 1
ATOM 666 C CA . GLU A 1 83 ? -11.923 1.887 3.456 1.00 93.06 83 GLU A CA 1
ATOM 667 C C . GLU A 1 83 ? -11.357 3.255 3.070 1.00 93.06 83 GLU A C 1
ATOM 669 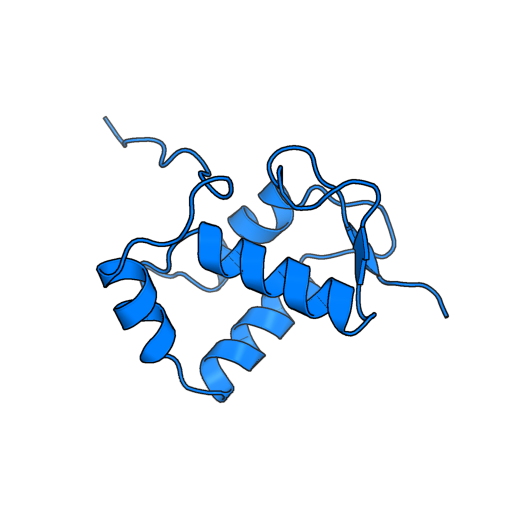O O . GLU A 1 83 ? -10.488 3.783 3.770 1.00 93.06 83 GLU A O 1
ATOM 674 N N . SER A 1 84 ? -11.836 3.819 1.957 1.00 90.44 84 SER A N 1
ATOM 675 C CA . SER A 1 84 ? -11.453 5.149 1.481 1.00 90.44 84 SER A CA 1
ATOM 676 C C . SER A 1 84 ? -12.607 6.143 1.620 1.00 90.44 84 SER A C 1
ATOM 678 O O . SER A 1 84 ? -13.772 5.804 1.417 1.00 90.44 84 SER A O 1
ATOM 680 N N . LYS A 1 85 ? -12.280 7.389 1.975 1.00 82.69 85 LYS A N 1
ATOM 681 C CA . LYS A 1 85 ? -13.243 8.507 2.034 1.00 82.69 85 LYS A CA 1
ATOM 682 C C . LYS A 1 85 ? -13.585 9.069 0.657 1.00 82.69 85 LYS A C 1
ATOM 684 O O . LYS A 1 85 ? -14.691 9.551 0.440 1.00 82.69 85 LYS A O 1
ATOM 689 N N . GLU A 1 86 ? -12.600 9.056 -0.232 1.00 74.06 86 GLU A N 1
ATOM 690 C CA . GLU A 1 86 ? -12.661 9.659 -1.559 1.00 74.06 86 GLU A CA 1
ATOM 691 C C . GLU A 1 86 ? -12.319 8.628 -2.634 1.00 74.06 86 GLU A C 1
ATOM 693 O O . GLU A 1 86 ? -11.891 7.504 -2.341 1.00 74.06 86 GLU A O 1
ATOM 698 N N . ASP A 1 87 ? -12.489 9.047 -3.886 1.00 68.50 87 ASP A N 1
ATOM 699 C CA . ASP A 1 87 ? -11.941 8.337 -5.029 1.00 68.50 87 ASP A CA 1
ATOM 700 C C . ASP A 1 87 ? -10.405 8.282 -4.913 1.00 68.50 87 ASP A C 1
ATOM 702 O O . ASP A 1 87 ? -9.731 9.301 -4.723 1.00 68.50 87 ASP A O 1
ATOM 706 N N . LEU A 1 88 ? -9.853 7.071 -4.983 1.00 67.06 88 LEU A N 1
ATOM 707 C CA . LEU A 1 88 ? -8.414 6.822 -4.888 1.00 67.06 88 LEU A CA 1
ATOM 708 C C . LEU A 1 88 ? -7.669 7.238 -6.161 1.00 67.06 88 LEU A C 1
ATOM 710 O O . LEU A 1 88 ? -6.448 7.348 -6.124 1.00 67.06 88 LEU A O 1
ATOM 714 N N . THR A 1 89 ? -8.375 7.602 -7.239 1.00 62.25 89 THR A N 1
ATOM 715 C CA . THR A 1 89 ? -7.762 8.150 -8.465 1.00 62.25 89 THR A CA 1
ATOM 716 C C . THR A 1 89 ? -6.930 9.421 -8.237 1.00 62.25 89 THR A C 1
ATOM 718 O O . THR A 1 89 ? -6.191 9.835 -9.129 1.00 62.25 89 THR A O 1
ATOM 721 N N . ARG A 1 90 ? -7.028 10.047 -7.053 1.00 62.81 90 ARG A N 1
ATOM 722 C CA . ARG A 1 90 ? -6.265 11.237 -6.644 1.00 62.81 90 ARG A CA 1
ATOM 723 C C . ARG A 1 90 ? -5.569 11.035 -5.298 1.00 62.81 90 ARG A C 1
ATOM 725 O O . ARG A 1 90 ? -5.786 11.806 -4.360 1.00 62.81 90 ARG A O 1
ATOM 732 N N . THR A 1 91 ? -4.699 10.030 -5.183 1.00 59.16 91 THR A N 1
ATOM 733 C CA . THR A 1 91 ? -4.127 9.632 -3.877 1.00 59.16 91 THR A CA 1
ATOM 734 C C . THR A 1 91 ? -3.347 10.720 -3.110 1.00 59.16 91 THR A C 1
ATOM 736 O O . THR A 1 91 ? -3.087 10.555 -1.918 1.00 59.16 91 THR A O 1
ATOM 739 N N . ARG A 1 92 ? -3.015 11.869 -3.725 1.00 60.84 92 ARG A N 1
ATOM 740 C CA . ARG A 1 92 ? -2.505 13.057 -3.002 1.00 60.84 92 ARG A CA 1
ATOM 741 C C . ARG A 1 92 ? -3.479 13.616 -1.958 1.00 60.84 92 ARG A C 1
ATOM 743 O O . ARG A 1 92 ? -3.017 14.226 -0.997 1.00 60.84 92 ARG A O 1
ATOM 750 N N . VAL A 1 93 ? -4.786 13.458 -2.160 1.00 63.00 93 VAL A N 1
ATOM 751 C CA . VAL A 1 93 ? -5.829 13.969 -1.250 1.00 63.00 93 VAL A CA 1
ATOM 752 C C . VAL A 1 93 ? -6.660 12.860 -0.616 1.00 63.00 93 VAL A C 1
ATOM 754 O O . VAL A 1 93 ? -7.283 13.094 0.415 1.00 63.00 93 VAL A O 1
ATOM 757 N N . SER A 1 94 ? -6.618 11.648 -1.173 1.00 82.06 94 SER A N 1
ATOM 758 C CA . SER A 1 94 ? -7.391 10.531 -0.649 1.00 82.06 94 SER A CA 1
ATOM 759 C C . SER A 1 94 ? -6.909 10.103 0.739 1.00 82.06 94 SER A C 1
ATOM 761 O O . SER A 1 94 ? -5.708 10.020 1.024 1.00 82.06 94 SER A O 1
ATOM 763 N N . GLU A 1 95 ? -7.871 9.780 1.598 1.00 89.81 95 GLU A N 1
ATOM 764 C CA . GLU A 1 95 ? -7.634 9.235 2.929 1.00 89.81 95 GLU A CA 1
ATOM 765 C C . GLU A 1 95 ? -8.186 7.816 3.038 1.00 89.81 95 GLU A C 1
ATOM 767 O O . GLU A 1 95 ? -9.257 7.510 2.502 1.00 89.81 95 GLU A O 1
ATOM 772 N N . VAL A 1 96 ? -7.476 6.977 3.788 1.00 92.75 96 VAL A N 1
ATOM 773 C CA . VAL A 1 96 ? -7.883 5.611 4.122 1.00 92.75 96 VAL A CA 1
ATOM 774 C C . VAL A 1 96 ? -7.815 5.366 5.624 1.00 92.75 96 VAL A C 1
ATOM 776 O O . VAL A 1 96 ? -7.079 6.044 6.342 1.00 92.75 96 VAL A O 1
ATOM 779 N N . ARG A 1 97 ? -8.567 4.378 6.100 1.00 94.00 97 ARG A N 1
ATOM 780 C CA . ARG A 1 97 ? -8.444 3.820 7.454 1.00 94.00 97 ARG A CA 1
ATOM 781 C C . ARG A 1 97 ? -8.758 2.329 7.444 1.00 94.00 97 ARG A C 1
ATOM 783 O O . ARG A 1 97 ? -9.316 1.828 6.467 1.00 94.00 97 ARG A O 1
ATOM 790 N N . PHE A 1 98 ? -8.455 1.631 8.534 1.00 93.81 98 PHE A N 1
ATOM 791 C CA . PHE A 1 98 ? -8.951 0.269 8.729 1.00 93.81 98 PHE A CA 1
ATOM 792 C C . PHE A 1 98 ? -10.474 0.237 8.692 1.00 93.81 98 PHE A C 1
ATOM 794 O O . PHE A 1 98 ? -11.135 1.001 9.397 1.00 93.81 98 PHE A O 1
ATOM 801 N N . LYS A 1 99 ? -11.020 -0.683 7.896 1.00 87.50 99 LYS A N 1
ATOM 802 C CA . LYS A 1 99 ? -12.458 -0.915 7.869 1.00 87.50 99 LYS A CA 1
ATOM 803 C C . LYS A 1 99 ? -12.876 -1.535 9.199 1.00 87.50 99 LYS A C 1
ATOM 805 O O . LYS A 1 99 ? -12.474 -2.652 9.532 1.00 87.50 99 LYS A O 1
ATOM 810 N N . THR A 1 100 ? -13.669 -0.812 9.979 1.00 76.94 100 THR A N 1
ATOM 811 C CA . THR A 1 100 ? -14.273 -1.368 11.193 1.00 76.94 100 THR A CA 1
ATOM 812 C C . THR A 1 100 ? -15.288 -2.444 10.799 1.00 76.94 100 THR A C 1
ATOM 814 O O . THR A 1 100 ? -16.027 -2.270 9.829 1.00 76.94 100 THR A O 1
ATOM 817 N N . LYS A 1 101 ? -15.282 -3.570 11.522 1.00 58.97 101 LYS A N 1
ATOM 818 C CA . LYS A 1 101 ? -16.268 -4.648 11.347 1.00 58.97 101 LYS A CA 1
ATOM 819 C C . LYS A 1 101 ? -17.678 -4.194 11.701 1.00 58.97 101 LYS A C 1
ATOM 821 O O . LYS A 1 101 ? -17.802 -3.387 12.649 1.00 58.97 101 LYS A O 1
#

pLDDT: mean 82.13, std 15.07, range [32.09, 95.06]

Foldseek 3Di:
DPPPPPLPLLDDDDPVLVVLVVPDDPVNLVVLLVQLQVLAAQDWDQLVSSLVVSCVVPVPPSPHRSNVSLVSVVVCCVVQQKPWPDPSSCSRGIIIHGRDD

Nearest PDB structures (foldseek):
  3f8f-assembly1_B  TM=6.891E-01  e=4.277E-01  Lactococcus cremoris subsp. cremoris MG1363
  7q34-assembly1_A  TM=6.980E-01  e=6.834E-01  Lactococcus lactis subsp. lactis
  3f8f-assembly1_A  TM=6.085E-01  e=1.030E+00  Lactococcus cremoris subsp. cremoris MG1363
  5x11-assembly3_D  TM=6.734E-01  e=1.850E+00  Bacillus spizizenii str. W23
  5x11-assembly3_C  TM=6.721E-01  e=2.629E+00  Bacillus spizizenii str. W23

Sequence (101 aa):
MTKKEEFQSDQPMTPEQRRMVDQLSERDIKEMDQALLSNASSEWCQVARIVTTTMIELDNGRGLPNVYFAERIEHLVREGVLESKEDLTRTRVSEVRFKTK

Secondary structure (DSSP, 8-state):
---------SSPPPHHHHHHHTT--HHHHHHHHHHHHHH--SS-EEHHHHHHHHHHHH-SS----HHHHHHHHHHHHHTTSEEESS-GGGTTT-EEEE---

Radius of gyration: 13.1 Å; Cα contacts (8 Å, |Δi|>4): 116; chains: 1; bounding box: 36×33×32 Å

Solvent-accessible surface area (backbone atoms only — not comparable to full-atom values): 5913 Å² total; per-residue (Å²): 133,85,76,76,78,70,90,57,52,74,49,81,77,52,75,66,53,45,57,57,58,72,67,54,48,74,64,55,53,50,54,49,54,51,42,44,55,72,58,51,37,81,51,82,34,50,41,51,56,30,48,54,52,33,37,68,73,68,45,85,72,78,74,75,56,65,30,56,55,49,53,48,51,54,48,39,35,73,74,54,56,27,41,62,83,49,68,65,76,45,34,85,74,17,30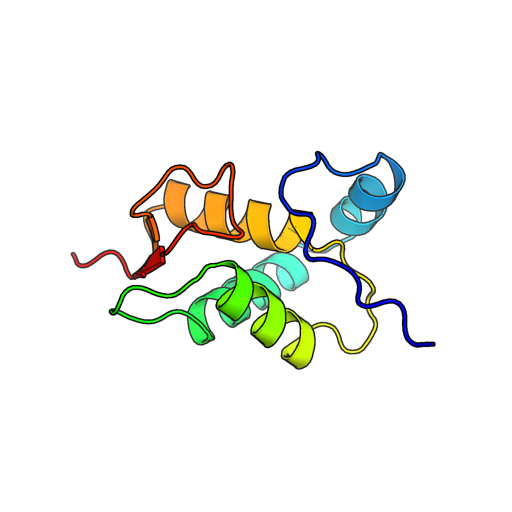,33,20,49,47,78,129